Protein AF-A0A7S3H1J1-F1 (afdb_monomer)

pLDDT: mean 70.28, std 15.52, range [41.34, 91.31]

Structure (mmCIF, N/CA/C/O backbone):
data_AF-A0A7S3H1J1-F1
#
_entry.id   AF-A0A7S3H1J1-F1
#
loop_
_atom_site.group_PDB
_atom_site.id
_atom_site.type_symbol
_atom_site.label_atom_id
_atom_site.label_alt_id
_atom_site.label_comp_id
_atom_site.label_asym_id
_atom_site.label_entity_id
_atom_site.label_seq_id
_atom_site.pdbx_PDB_ins_code
_atom_site.Cartn_x
_atom_site.Cartn_y
_atom_site.Cartn_z
_atom_site.occupancy
_atom_site.B_iso_or_equiv
_atom_site.auth_seq_id
_atom_site.auth_comp_id
_atom_site.auth_asym_id
_atom_site.auth_atom_id
_atom_site.pdbx_PDB_model_num
ATOM 1 N N . ASP A 1 1 ? -1.281 20.710 6.378 1.00 53.94 1 ASP A N 1
ATOM 2 C CA . ASP A 1 1 ? -1.725 21.021 5.007 1.00 53.94 1 ASP A CA 1
ATOM 3 C C . ASP A 1 1 ? -1.006 20.190 3.946 1.00 53.94 1 ASP A C 1
ATOM 5 O O . ASP A 1 1 ? -1.474 20.090 2.827 1.00 53.94 1 ASP A O 1
ATOM 9 N N . ASP A 1 2 ? 0.086 19.515 4.300 1.00 57.84 2 ASP A N 1
ATOM 10 C CA . ASP A 1 2 ? 0.968 18.800 3.367 1.00 57.84 2 ASP A CA 1
ATOM 11 C C . ASP A 1 2 ? 0.353 17.518 2.777 1.00 57.84 2 ASP A C 1
ATOM 13 O O . ASP A 1 2 ? 0.683 17.105 1.668 1.00 57.84 2 ASP A O 1
ATOM 17 N N . GLY A 1 3 ? -0.590 16.902 3.497 1.00 66.88 3 GLY A N 1
ATOM 18 C CA . GLY A 1 3 ? -1.245 15.668 3.062 1.00 66.88 3 GLY A CA 1
ATOM 19 C C . GLY A 1 3 ? -2.226 15.854 1.904 1.00 66.88 3 GLY A C 1
ATOM 20 O O . GLY A 1 3 ? -2.387 14.935 1.109 1.00 66.88 3 GLY A O 1
ATOM 21 N N . ASP A 1 4 ? -2.863 17.022 1.788 1.00 74.00 4 ASP A N 1
ATOM 22 C CA . ASP A 1 4 ? -3.812 17.299 0.699 1.00 74.00 4 ASP A CA 1
ATOM 23 C C . ASP A 1 4 ? -3.062 17.580 -0.613 1.00 74.00 4 ASP A C 1
ATOM 25 O O . ASP A 1 4 ? -3.424 17.068 -1.672 1.00 74.00 4 ASP A O 1
ATOM 29 N N . ALA A 1 5 ? -1.929 18.284 -0.511 1.00 72.94 5 ALA A N 1
ATOM 30 C CA . ALA A 1 5 ? -1.010 18.515 -1.621 1.00 72.94 5 ALA A CA 1
ATOM 31 C C . ALA A 1 5 ? -0.401 17.205 -2.153 1.00 72.94 5 ALA A C 1
ATOM 33 O O . ALA A 1 5 ? -0.359 16.996 -3.365 1.00 72.94 5 ALA A O 1
ATOM 34 N N . ALA A 1 6 ? -0.001 16.287 -1.265 1.00 73.56 6 ALA A N 1
ATOM 35 C CA . ALA A 1 6 ? 0.486 14.964 -1.664 1.00 73.56 6 ALA A CA 1
ATOM 36 C C . ALA A 1 6 ? -0.593 14.145 -2.400 1.00 73.56 6 ALA A C 1
ATOM 38 O O . ALA A 1 6 ? -0.301 13.433 -3.359 1.00 73.56 6 ALA A O 1
ATOM 39 N N . LEU A 1 7 ? -1.857 14.284 -1.989 1.00 76.81 7 LEU A N 1
ATOM 40 C CA . LEU A 1 7 ? -2.989 13.573 -2.584 1.00 76.81 7 LEU A CA 1
ATOM 41 C C . LEU A 1 7 ? -3.367 14.121 -3.965 1.00 76.81 7 LEU A C 1
ATOM 43 O O . LEU A 1 7 ? -3.723 13.352 -4.857 1.00 76.81 7 LEU A O 1
ATOM 47 N N . GLN A 1 8 ? -3.282 15.439 -4.148 1.00 81.50 8 GLN A N 1
ATOM 48 C CA . GLN A 1 8 ? -3.426 16.084 -5.454 1.00 81.50 8 GLN A CA 1
ATOM 49 C C . GLN A 1 8 ? -2.310 15.645 -6.410 1.00 81.50 8 GLN A C 1
ATOM 51 O O . GLN A 1 8 ? -2.612 15.135 -7.486 1.00 81.50 8 GLN A O 1
ATOM 56 N N . ALA A 1 9 ? -1.048 15.720 -5.980 1.00 76.94 9 ALA A N 1
ATOM 57 C CA . ALA A 1 9 ? 0.099 15.345 -6.809 1.00 76.94 9 ALA A CA 1
ATOM 58 C C . ALA A 1 9 ? 0.081 13.861 -7.225 1.00 76.94 9 ALA A C 1
ATOM 60 O O . ALA A 1 9 ? 0.417 13.520 -8.362 1.00 76.94 9 ALA A O 1
ATOM 61 N N . ALA A 1 10 ? -0.360 12.971 -6.328 1.00 75.94 10 ALA A N 1
ATOM 62 C CA . ALA A 1 10 ? -0.514 11.551 -6.635 1.00 75.94 10 ALA A CA 1
ATOM 63 C C . ALA A 1 10 ? -1.633 11.294 -7.659 1.00 75.94 10 ALA A C 1
ATOM 65 O O . ALA A 1 10 ? -1.482 10.440 -8.530 1.00 75.94 10 ALA A O 1
ATOM 66 N N . LYS A 1 11 ? -2.743 12.045 -7.599 1.00 79.75 11 LYS A N 1
ATOM 67 C CA . LYS A 1 11 ? -3.828 11.943 -8.589 1.00 79.75 11 LYS A CA 1
ATOM 68 C C . LYS A 1 11 ? -3.394 12.419 -9.969 1.00 79.75 11 LYS A C 1
ATOM 70 O O . LYS A 1 11 ? -3.669 11.732 -10.946 1.00 79.75 11 LYS A O 1
ATOM 75 N N . GLU A 1 12 ? -2.704 13.553 -10.041 1.00 78.75 12 GLU A N 1
ATOM 76 C CA . GLU A 1 12 ? -2.196 14.085 -11.310 1.00 78.75 12 GLU A CA 1
ATOM 77 C C . GLU A 1 12 ? -1.159 13.145 -11.935 1.00 78.75 12 GLU A C 1
ATOM 79 O O . GLU A 1 12 ? -1.215 12.882 -13.134 1.00 78.75 12 GLU A O 1
ATOM 84 N N . SER A 1 13 ? -0.269 12.566 -11.120 1.00 72.06 13 SER A N 1
ATOM 85 C CA . SER A 1 13 ? 0.690 11.559 -11.595 1.00 72.06 13 SER A CA 1
ATOM 86 C C . SER A 1 13 ? -0.003 10.310 -12.128 1.00 72.06 13 SER A C 1
ATOM 88 O O . SER A 1 13 ? 0.409 9.788 -13.160 1.00 72.06 13 SER A O 1
ATOM 90 N N . ARG A 1 14 ? -1.076 9.852 -11.472 1.00 66.56 14 ARG A N 1
ATOM 91 C CA . ARG A 1 14 ? -1.830 8.678 -11.923 1.00 66.56 14 ARG A CA 1
ATOM 92 C C . ARG A 1 14 ? -2.545 8.929 -13.248 1.00 66.56 14 ARG A C 1
ATOM 94 O O . ARG A 1 14 ? -2.492 8.085 -14.129 1.00 66.56 14 ARG A O 1
ATOM 101 N N . GLU A 1 15 ? -3.159 10.099 -13.417 1.00 72.06 15 GLU A N 1
ATOM 102 C CA . GLU A 1 15 ? -3.837 10.465 -14.669 1.00 72.06 15 GLU A CA 1
ATOM 103 C C . GLU A 1 15 ? -2.850 10.625 -15.841 1.00 72.06 15 GLU A C 1
ATOM 105 O O . GLU A 1 15 ? -3.186 10.337 -16.992 1.00 72.06 15 GLU A O 1
ATOM 110 N N . LEU A 1 16 ? -1.616 11.058 -15.558 1.00 63.03 16 LEU A N 1
ATOM 111 C CA . LEU A 1 16 ? -0.531 11.062 -16.538 1.00 63.03 16 LEU A CA 1
ATOM 112 C C . LEU A 1 16 ? -0.046 9.642 -16.856 1.00 63.03 16 LEU A C 1
ATOM 114 O O . LEU A 1 16 ? 0.073 9.316 -18.030 1.00 63.03 16 LEU A O 1
ATOM 118 N N . ALA A 1 17 ? 0.191 8.794 -15.856 1.00 58.81 17 ALA A N 1
ATOM 119 C CA . ALA A 1 17 ? 0.655 7.420 -16.063 1.00 58.81 17 ALA A CA 1
ATOM 120 C C . ALA A 1 17 ? -0.346 6.581 -16.881 1.00 58.81 17 ALA A C 1
ATOM 122 O O . ALA A 1 17 ? 0.043 5.922 -17.843 1.00 58.81 17 ALA A O 1
ATOM 123 N N . GLU A 1 18 ? -1.644 6.723 -16.591 1.00 59.72 18 GLU A N 1
ATOM 124 C CA . GLU A 1 18 ? -2.744 6.061 -17.313 1.00 59.72 18 GLU A CA 1
ATOM 125 C C . GLU A 1 18 ? -2.818 6.495 -18.794 1.00 59.72 18 GLU A C 1
ATOM 127 O O . GLU A 1 18 ? -3.298 5.758 -19.650 1.00 59.72 18 GLU A O 1
ATOM 132 N N . LYS A 1 19 ? -2.304 7.689 -19.129 1.00 56.16 19 LYS A N 1
ATOM 133 C CA . LYS A 1 19 ? -2.214 8.196 -20.511 1.00 56.16 19 LYS A CA 1
ATOM 134 C C . LYS A 1 19 ? -1.020 7.661 -21.299 1.00 56.16 19 LYS A C 1
ATOM 136 O O . LYS A 1 19 ? -1.048 7.753 -22.526 1.00 56.16 19 LYS A O 1
ATOM 141 N N . PHE A 1 20 ? 0.022 7.184 -20.624 1.00 54.22 20 PHE A N 1
ATOM 142 C CA . PHE A 1 20 ? 1.282 6.785 -21.255 1.00 54.22 20 PHE A CA 1
ATOM 143 C C . PHE A 1 20 ? 1.544 5.271 -21.210 1.00 54.22 20 PHE A C 1
ATOM 145 O O . PHE A 1 20 ? 2.558 4.848 -21.754 1.00 54.22 20 PHE A O 1
ATOM 152 N N . ASP A 1 21 ? 0.631 4.464 -20.641 1.00 55.56 21 ASP A N 1
ATOM 153 C CA . ASP A 1 21 ? 0.819 3.007 -20.444 1.00 55.56 21 ASP A CA 1
ATOM 154 C C . ASP A 1 21 ? 2.149 2.704 -19.714 1.00 55.56 21 ASP A C 1
ATOM 156 O O . ASP A 1 21 ? 2.790 1.667 -19.883 1.00 55.56 21 ASP A O 1
ATOM 160 N N . ASP A 1 22 ? 2.594 3.672 -18.911 1.00 62.72 22 ASP A N 1
ATOM 161 C CA . ASP A 1 22 ? 3.893 3.676 -18.262 1.00 62.72 22 ASP A CA 1
ATOM 162 C C . ASP A 1 22 ? 3.684 3.210 -16.817 1.00 62.72 22 ASP A C 1
ATOM 164 O O . ASP A 1 22 ? 3.326 3.970 -15.915 1.00 62.72 22 ASP A O 1
ATOM 168 N N . ILE A 1 23 ? 3.904 1.915 -16.609 1.00 67.31 23 ILE A N 1
ATOM 169 C CA . ILE A 1 23 ? 3.781 1.219 -15.319 1.00 67.31 23 ILE A CA 1
ATOM 170 C C . ILE A 1 23 ? 4.718 1.787 -14.232 1.00 67.31 23 ILE A C 1
ATOM 172 O O . ILE A 1 23 ? 4.435 1.675 -13.040 1.00 67.31 23 ILE A O 1
ATOM 176 N N . GLY A 1 24 ? 5.805 2.464 -14.624 1.00 72.69 24 GLY A N 1
ATOM 177 C CA . GLY A 1 24 ? 6.779 3.116 -13.732 1.00 72.69 24 GLY A CA 1
ATOM 178 C C . GLY A 1 24 ? 6.200 4.239 -12.858 1.00 72.69 24 GLY A C 1
ATOM 179 O O . GLY A 1 24 ? 6.219 4.139 -11.627 1.00 72.69 24 GLY A O 1
ATOM 180 N N . PRO A 1 25 ? 5.699 5.337 -13.453 1.00 78.88 25 PRO A N 1
ATOM 181 C CA . PRO A 1 25 ? 5.076 6.428 -12.708 1.00 78.88 25 PRO A CA 1
ATOM 182 C C . PRO A 1 25 ? 3.801 6.003 -11.970 1.00 78.88 25 PRO A C 1
ATOM 184 O O . PRO A 1 25 ? 3.513 6.572 -10.917 1.00 78.88 25 PRO A O 1
ATOM 187 N N . GLU A 1 26 ? 3.069 4.995 -12.456 1.00 78.75 26 GLU A N 1
ATOM 188 C CA . GLU A 1 26 ? 1.926 4.433 -11.729 1.00 78.75 26 GLU A CA 1
ATOM 189 C C . GLU A 1 26 ? 2.368 3.748 -10.426 1.00 78.75 26 GLU A C 1
ATOM 191 O O . GLU A 1 26 ? 1.822 4.045 -9.359 1.00 78.75 26 GLU A O 1
ATOM 196 N N . ALA A 1 27 ? 3.425 2.928 -10.478 1.00 82.81 27 ALA A N 1
ATOM 197 C CA . ALA A 1 27 ? 4.015 2.305 -9.293 1.00 82.81 27 ALA A CA 1
ATOM 198 C C . ALA A 1 27 ? 4.494 3.353 -8.273 1.00 82.81 27 ALA A C 1
ATOM 200 O O . ALA A 1 27 ? 4.204 3.252 -7.078 1.00 82.81 27 ALA A O 1
ATOM 201 N N . ALA A 1 28 ? 5.164 4.406 -8.751 1.00 83.19 28 ALA A N 1
ATOM 202 C CA . ALA A 1 28 ? 5.643 5.499 -7.908 1.00 83.19 28 ALA A CA 1
ATOM 203 C C . ALA A 1 28 ? 4.498 6.301 -7.269 1.00 83.19 28 ALA A C 1
ATOM 205 O O . ALA A 1 28 ? 4.566 6.649 -6.087 1.00 83.19 28 ALA A O 1
ATOM 206 N N . ALA A 1 29 ? 3.424 6.567 -8.017 1.00 84.38 29 ALA A N 1
ATOM 207 C CA . ALA A 1 29 ? 2.235 7.228 -7.489 1.00 84.38 29 ALA A CA 1
ATOM 208 C C . ALA A 1 29 ? 1.569 6.379 -6.397 1.00 84.38 29 ALA A C 1
ATOM 210 O O . ALA A 1 29 ? 1.180 6.909 -5.353 1.00 84.38 29 ALA A O 1
ATOM 211 N N . GLN A 1 30 ? 1.490 5.064 -6.601 1.00 86.62 30 GLN A N 1
ATOM 212 C CA . GLN A 1 30 ? 0.900 4.142 -5.638 1.00 86.62 30 GLN A CA 1
ATOM 213 C C . GLN A 1 30 ? 1.743 4.025 -4.356 1.00 86.62 30 GLN A C 1
ATOM 215 O O . GLN A 1 30 ? 1.197 4.032 -3.249 1.00 86.62 30 GLN A O 1
ATOM 220 N N . LEU A 1 31 ? 3.075 4.029 -4.480 1.00 86.81 31 LEU A N 1
ATOM 221 C CA . LEU A 1 31 ? 3.994 4.093 -3.341 1.00 86.81 31 LEU A CA 1
ATOM 222 C C . LEU A 1 31 ? 3.820 5.403 -2.549 1.00 86.81 31 LEU A C 1
ATOM 224 O O . LEU A 1 31 ? 3.739 5.388 -1.318 1.00 86.81 31 LEU A O 1
ATOM 228 N N . ALA A 1 32 ? 3.685 6.537 -3.244 1.00 87.38 32 ALA A N 1
ATOM 229 C CA . ALA A 1 32 ? 3.430 7.832 -2.615 1.00 87.38 32 ALA A CA 1
ATOM 230 C C . ALA A 1 32 ? 2.066 7.878 -1.901 1.00 87.38 32 ALA A C 1
ATOM 232 O O . ALA A 1 32 ? 1.960 8.444 -0.809 1.00 87.38 32 ALA A O 1
ATOM 233 N N . MET A 1 33 ? 1.027 7.245 -2.463 1.00 87.81 33 MET A N 1
ATOM 234 C CA . MET A 1 33 ? -0.258 7.084 -1.773 1.00 87.81 33 MET A CA 1
ATOM 235 C C . MET A 1 33 ? -0.109 6.251 -0.497 1.00 87.81 33 MET A C 1
ATOM 237 O O . MET A 1 33 ? -0.663 6.623 0.541 1.00 87.81 33 MET A O 1
ATOM 241 N N . ALA A 1 34 ? 0.670 5.167 -0.536 1.00 88.06 34 ALA A N 1
ATOM 242 C CA . ALA A 1 34 ? 0.926 4.339 0.637 1.00 88.06 34 ALA A CA 1
ATOM 243 C C . ALA A 1 34 ? 1.611 5.133 1.767 1.00 88.06 34 ALA A C 1
ATOM 245 O O . ALA A 1 34 ? 1.191 5.045 2.926 1.00 88.06 34 ALA A O 1
ATOM 246 N N . ASP A 1 35 ? 2.597 5.973 1.440 1.00 87.44 35 ASP A N 1
ATOM 247 C CA . ASP A 1 35 ? 3.251 6.855 2.415 1.00 87.44 35 ASP A CA 1
ATOM 248 C C . ASP A 1 35 ? 2.292 7.930 2.964 1.00 87.44 35 ASP A C 1
ATOM 250 O O . ASP A 1 35 ? 2.201 8.150 4.176 1.00 87.44 35 ASP A O 1
ATOM 254 N N . ALA A 1 36 ? 1.461 8.530 2.108 1.00 88.19 36 ALA A N 1
ATOM 255 C CA . ALA A 1 36 ? 0.429 9.465 2.552 1.00 88.19 36 ALA A CA 1
ATOM 256 C C . ALA A 1 36 ? -0.576 8.798 3.515 1.00 88.19 36 ALA A C 1
ATOM 258 O O . ALA A 1 36 ? -0.969 9.385 4.530 1.00 88.19 36 ALA A O 1
ATOM 259 N N . HIS A 1 37 ? -0.967 7.547 3.253 1.00 87.12 37 HIS A N 1
ATOM 260 C CA . HIS A 1 37 ? -1.815 6.771 4.157 1.00 87.12 37 HIS A CA 1
ATOM 261 C C . HIS A 1 37 ? -1.113 6.432 5.481 1.00 87.12 37 HIS A C 1
ATOM 263 O O . HIS A 1 37 ? -1.763 6.474 6.533 1.00 87.12 37 HIS A O 1
ATOM 269 N N . MET A 1 38 ? 0.203 6.180 5.466 1.00 84.81 38 MET A N 1
ATOM 270 C CA . MET A 1 38 ? 1.015 6.032 6.682 1.00 84.81 38 MET A CA 1
ATOM 271 C C . MET A 1 38 ? 0.989 7.302 7.538 1.00 84.81 38 MET A C 1
ATOM 273 O O . MET A 1 38 ? 0.786 7.219 8.752 1.00 84.81 38 MET A O 1
ATOM 277 N N . GLN A 1 39 ? 1.135 8.479 6.922 1.00 86.56 39 GLN A N 1
ATOM 278 C CA . GLN A 1 39 ? 1.078 9.767 7.623 1.00 86.56 39 GLN A CA 1
ATOM 279 C C . GLN A 1 39 ? -0.317 10.064 8.192 1.00 86.56 39 GLN A C 1
ATOM 281 O O . GLN A 1 39 ? -0.442 10.629 9.278 1.00 86.56 39 GLN A O 1
ATOM 286 N N . ARG A 1 40 ? -1.377 9.614 7.511 1.00 86.25 40 ARG A N 1
ATOM 287 C CA . ARG A 1 40 ? -2.777 9.715 7.969 1.00 86.25 40 ARG A CA 1
ATOM 288 C C . ARG A 1 40 ? -3.178 8.644 8.991 1.00 86.25 40 ARG A C 1
ATOM 290 O O . ARG A 1 40 ? -4.367 8.486 9.268 1.00 86.25 40 ARG A O 1
ATOM 297 N N . GLU A 1 41 ? -2.223 7.870 9.510 1.00 83.94 41 GLU A N 1
ATOM 298 C CA . GLU A 1 41 ? -2.445 6.736 10.421 1.00 83.94 41 GLU A CA 1
ATOM 299 C C . GLU A 1 41 ? -3.457 5.692 9.902 1.00 83.94 41 GLU A C 1
ATOM 301 O O . GLU A 1 41 ? -4.055 4.929 10.675 1.00 83.94 41 GLU A O 1
ATOM 306 N N . SER A 1 42 ? -3.658 5.655 8.585 1.00 85.69 42 SER A N 1
ATOM 307 C CA . SER A 1 42 ? -4.582 4.762 7.888 1.00 85.69 42 SER A CA 1
ATOM 308 C C . SER A 1 42 ? -3.820 3.512 7.460 1.00 85.69 42 SER A C 1
ATOM 310 O O . SER A 1 42 ? -3.579 3.264 6.286 1.00 85.69 42 SER A O 1
ATOM 312 N N . TRP A 1 43 ? -3.389 2.728 8.452 1.00 85.69 43 TRP A N 1
ATOM 313 C CA . TRP A 1 43 ? -2.455 1.607 8.264 1.00 85.69 43 TRP A CA 1
ATOM 314 C C . TRP A 1 43 ? -2.980 0.489 7.358 1.00 85.69 43 TRP A C 1
ATOM 316 O O . TRP A 1 43 ? -2.187 -0.278 6.827 1.00 85.69 43 TRP A O 1
ATOM 326 N N . LYS A 1 44 ? -4.306 0.351 7.239 1.00 85.38 44 LYS A N 1
ATOM 327 C CA . LYS A 1 44 ? -4.928 -0.690 6.416 1.00 85.38 44 LYS A CA 1
ATOM 328 C C . LYS A 1 44 ? -4.874 -0.303 4.939 1.00 85.38 44 LYS A C 1
ATOM 330 O O . LYS A 1 44 ? -4.381 -1.087 4.143 1.00 85.38 44 LYS A O 1
ATOM 335 N N . ASP A 1 45 ? -5.285 0.922 4.626 1.00 85.31 45 ASP A N 1
ATOM 336 C CA . ASP A 1 45 ? -5.200 1.501 3.284 1.00 85.31 45 ASP A CA 1
ATOM 337 C C . ASP A 1 45 ? -3.738 1.645 2.832 1.00 85.31 45 ASP A C 1
ATOM 339 O O . ASP A 1 45 ? -3.407 1.303 1.707 1.00 85.31 45 ASP A O 1
ATOM 343 N N . ALA A 1 46 ? -2.829 2.027 3.742 1.00 87.19 46 ALA A N 1
ATOM 344 C CA . ALA A 1 46 ? -1.392 2.065 3.458 1.00 87.19 46 ALA A CA 1
ATOM 345 C C . ALA A 1 46 ? -0.829 0.697 3.050 1.00 87.19 46 ALA A C 1
ATOM 347 O O . ALA A 1 46 ? 0.042 0.621 2.189 1.00 87.19 46 ALA A O 1
ATOM 348 N N . GLN A 1 47 ? -1.306 -0.381 3.682 1.00 88.81 47 GLN A N 1
ATOM 349 C CA . GLN A 1 47 ? -0.879 -1.733 3.337 1.00 88.81 47 GLN A CA 1
ATOM 350 C C . GLN A 1 47 ? -1.401 -2.135 1.954 1.00 88.81 47 GLN A C 1
ATOM 352 O O . GLN A 1 47 ? -0.637 -2.694 1.182 1.00 88.81 47 GLN A O 1
ATOM 357 N N . GLU A 1 48 ? -2.664 -1.834 1.648 1.00 88.31 48 GLU A N 1
ATOM 358 C CA . GLU A 1 48 ? -3.287 -2.151 0.357 1.00 88.31 48 GLU A CA 1
ATOM 359 C C . GLU A 1 48 ? -2.587 -1.407 -0.790 1.00 88.31 48 GLU A C 1
ATOM 361 O O . GLU A 1 48 ? -2.119 -2.038 -1.733 1.00 88.31 48 GLU A O 1
ATOM 366 N N . SER A 1 49 ? -2.366 -0.094 -0.647 1.00 86.69 49 SER A N 1
ATOM 367 C CA . SER A 1 49 ? -1.621 0.692 -1.640 1.00 86.69 49 SER A CA 1
ATOM 368 C C . SER A 1 49 ? -0.176 0.211 -1.813 1.00 86.69 49 SER A C 1
ATOM 370 O O . SER A 1 49 ? 0.322 0.165 -2.933 1.00 86.69 49 SER A O 1
ATOM 372 N N . ALA A 1 50 ? 0.510 -0.180 -0.736 1.00 88.69 50 ALA A N 1
ATOM 373 C CA . ALA A 1 50 ? 1.863 -0.724 -0.849 1.00 88.69 50 ALA A CA 1
ATOM 374 C C . ALA A 1 50 ? 1.892 -2.116 -1.513 1.00 88.69 50 ALA A C 1
ATOM 376 O O . ALA A 1 50 ? 2.875 -2.459 -2.166 1.00 88.69 50 ALA A O 1
ATOM 377 N N . GLU A 1 51 ? 0.831 -2.915 -1.375 1.00 89.50 51 GLU A N 1
ATOM 378 C CA . GLU A 1 51 ? 0.707 -4.222 -2.029 1.00 89.50 51 GLU A CA 1
ATOM 379 C C . GLU A 1 51 ? 0.519 -4.063 -3.547 1.00 89.50 51 GLU A C 1
ATOM 381 O O . GLU A 1 51 ? 1.225 -4.717 -4.317 1.00 89.50 51 GLU A O 1
ATOM 386 N N . ASP A 1 52 ? -0.328 -3.119 -3.974 1.00 88.31 52 ASP A N 1
ATOM 387 C CA . ASP A 1 52 ? -0.463 -2.727 -5.385 1.00 88.31 52 ASP A CA 1
ATOM 388 C C . ASP A 1 52 ? 0.847 -2.157 -5.953 1.00 88.31 52 ASP A C 1
ATOM 390 O O . ASP A 1 52 ? 1.295 -2.576 -7.020 1.00 88.31 52 ASP A O 1
ATOM 394 N N . ALA A 1 53 ? 1.520 -1.255 -5.225 1.00 87.62 53 ALA A N 1
ATOM 395 C CA . ALA A 1 53 ? 2.803 -0.695 -5.658 1.00 87.62 53 ALA A CA 1
ATOM 396 C C . ALA A 1 53 ? 3.856 -1.798 -5.853 1.00 87.62 53 ALA A C 1
ATOM 398 O O . ALA A 1 53 ? 4.576 -1.807 -6.849 1.00 87.62 53 ALA A O 1
ATOM 399 N N . LYS A 1 54 ? 3.912 -2.774 -4.937 1.00 88.75 54 LYS A N 1
ATOM 400 C CA . LYS A 1 54 ? 4.810 -3.927 -5.052 1.00 88.75 54 LYS A CA 1
ATOM 401 C C . LYS A 1 54 ? 4.498 -4.780 -6.283 1.00 88.75 54 LYS A C 1
ATOM 403 O O . LYS A 1 54 ? 5.435 -5.252 -6.921 1.00 88.75 54 LYS A O 1
ATOM 408 N N . ALA A 1 55 ? 3.223 -5.001 -6.605 1.00 87.75 55 ALA A N 1
ATOM 409 C CA . ALA A 1 55 ? 2.835 -5.759 -7.793 1.00 87.75 55 ALA A CA 1
ATOM 410 C C . ALA A 1 55 ? 3.289 -5.053 -9.082 1.00 87.75 55 ALA A C 1
ATOM 412 O O . ALA A 1 55 ? 3.858 -5.699 -9.958 1.00 87.75 55 ALA A O 1
ATOM 413 N N . LEU A 1 56 ? 3.133 -3.728 -9.151 1.00 86.00 56 LEU A N 1
ATOM 414 C CA . LEU A 1 56 ? 3.599 -2.922 -10.283 1.00 86.00 56 LEU A CA 1
ATOM 415 C C . LEU A 1 56 ? 5.134 -2.908 -10.392 1.00 86.00 56 LEU A C 1
ATOM 417 O O . LEU A 1 56 ? 5.679 -3.101 -11.474 1.00 86.00 56 LEU A O 1
ATOM 421 N N . TYR A 1 57 ? 5.856 -2.773 -9.273 1.00 87.38 57 TYR A N 1
ATOM 422 C CA . TYR A 1 57 ? 7.322 -2.875 -9.268 1.00 87.38 57 TYR A CA 1
ATOM 423 C C . TYR A 1 57 ? 7.843 -4.288 -9.568 1.00 87.38 57 TYR A C 1
ATOM 425 O O . TYR A 1 57 ? 8.974 -4.440 -10.029 1.00 87.38 57 TYR A O 1
ATOM 433 N N . ALA A 1 58 ? 7.045 -5.329 -9.320 1.00 85.62 58 ALA A N 1
ATOM 434 C CA . ALA A 1 58 ? 7.358 -6.689 -9.749 1.00 85.62 58 ALA A CA 1
ATOM 435 C C . ALA A 1 58 ? 7.254 -6.849 -11.267 1.00 85.62 58 ALA A C 1
ATOM 437 O O . ALA A 1 58 ? 8.120 -7.492 -11.855 1.00 85.62 58 ALA A O 1
ATOM 438 N N . ASP A 1 59 ? 6.253 -6.227 -11.889 1.00 84.50 59 ASP A N 1
ATOM 439 C CA . ASP A 1 59 ? 6.090 -6.214 -13.347 1.00 84.50 59 ASP A CA 1
ATOM 440 C C . ASP A 1 59 ? 7.218 -5.430 -14.045 1.00 84.50 59 ASP A C 1
ATOM 442 O O . ASP A 1 59 ? 7.718 -5.830 -15.091 1.00 84.50 59 ASP A O 1
ATOM 446 N N . LEU A 1 60 ? 7.702 -4.366 -13.395 1.00 82.44 60 LEU A N 1
ATOM 447 C CA . LEU A 1 60 ? 8.852 -3.562 -13.827 1.00 82.44 60 LEU A CA 1
ATOM 448 C C . LEU A 1 60 ? 10.225 -4.215 -13.583 1.00 82.44 60 LEU A C 1
ATOM 450 O O . LEU A 1 60 ? 11.244 -3.621 -13.936 1.00 82.44 60 LEU A O 1
ATOM 454 N N . GLU A 1 61 ? 10.274 -5.375 -12.918 1.00 85.00 61 GLU A N 1
ATOM 455 C CA . GLU A 1 61 ? 11.506 -5.997 -12.400 1.00 85.00 61 GLU A CA 1
ATOM 456 C C . GLU A 1 61 ? 12.355 -5.050 -11.512 1.00 85.00 61 GLU A C 1
ATOM 458 O O . GLU A 1 61 ? 13.552 -5.265 -11.295 1.00 85.00 61 GLU A O 1
ATOM 463 N N . ASP A 1 62 ? 11.734 -4.014 -10.936 1.00 83.38 62 ASP A N 1
ATOM 464 C CA . ASP A 1 62 ? 12.398 -3.031 -10.082 1.00 83.38 62 ASP A CA 1
ATOM 465 C C . ASP A 1 62 ? 12.457 -3.540 -8.638 1.00 83.38 62 ASP A C 1
ATOM 467 O O . ASP A 1 62 ? 11.492 -3.501 -7.871 1.00 83.38 62 ASP A O 1
ATOM 471 N N . SER A 1 63 ? 13.630 -4.043 -8.262 1.00 83.44 63 SER A N 1
ATOM 472 C CA . SER A 1 63 ? 13.866 -4.586 -6.921 1.00 83.44 63 SER A CA 1
ATOM 473 C C . SER A 1 63 ? 13.921 -3.505 -5.835 1.00 83.44 63 SER A C 1
ATOM 475 O O . SER A 1 63 ? 13.615 -3.797 -4.681 1.00 83.44 63 SER A O 1
ATOM 477 N N . ILE A 1 64 ? 14.286 -2.265 -6.184 1.00 86.25 64 ILE A N 1
ATOM 478 C CA . ILE A 1 64 ? 14.393 -1.159 -5.221 1.00 86.25 64 ILE A CA 1
ATOM 479 C C . ILE A 1 64 ? 12.985 -0.715 -4.814 1.00 86.25 64 ILE A C 1
ATOM 481 O O . ILE A 1 64 ? 12.680 -0.646 -3.625 1.00 86.25 64 ILE A O 1
ATOM 485 N N . GLY A 1 65 ? 12.099 -0.508 -5.792 1.00 82.19 65 GLY A N 1
ATOM 486 C CA . GLY A 1 65 ? 10.699 -0.162 -5.544 1.00 82.19 65 GLY A CA 1
ATOM 487 C C . GLY A 1 65 ? 9.944 -1.244 -4.766 1.00 82.19 65 GLY A C 1
ATOM 488 O O . GLY A 1 65 ? 9.118 -0.933 -3.904 1.00 82.19 65 GLY A O 1
ATOM 489 N N . GLN A 1 66 ? 10.270 -2.521 -4.995 1.00 86.56 66 GLN A N 1
ATOM 490 C CA . GLN A 1 66 ? 9.735 -3.629 -4.196 1.00 86.56 66 GLN A CA 1
ATOM 491 C C . GLN A 1 66 ? 10.176 -3.563 -2.726 1.00 86.56 66 GLN A C 1
ATOM 493 O O . GLN A 1 66 ? 9.339 -3.758 -1.843 1.00 86.56 66 GLN A O 1
ATOM 498 N N . GLU A 1 67 ? 11.455 -3.284 -2.446 1.00 91.00 67 GLU A N 1
ATOM 499 C CA . GLU A 1 67 ? 11.956 -3.139 -1.071 1.00 91.00 67 GLU A CA 1
ATOM 500 C C . GLU A 1 67 ? 11.307 -1.957 -0.340 1.00 91.00 67 GLU A C 1
ATOM 502 O O . GLU A 1 67 ? 10.907 -2.098 0.820 1.00 91.00 67 GLU A O 1
ATOM 507 N N . ASP A 1 68 ? 11.145 -0.815 -1.013 1.00 87.75 68 ASP A N 1
ATOM 508 C CA . ASP A 1 68 ? 10.466 0.356 -0.447 1.00 87.75 68 ASP A CA 1
ATOM 509 C C . ASP A 1 68 ? 9.001 0.044 -0.094 1.00 87.75 68 ASP A C 1
ATOM 511 O O . ASP A 1 68 ? 8.539 0.320 1.021 1.00 87.75 68 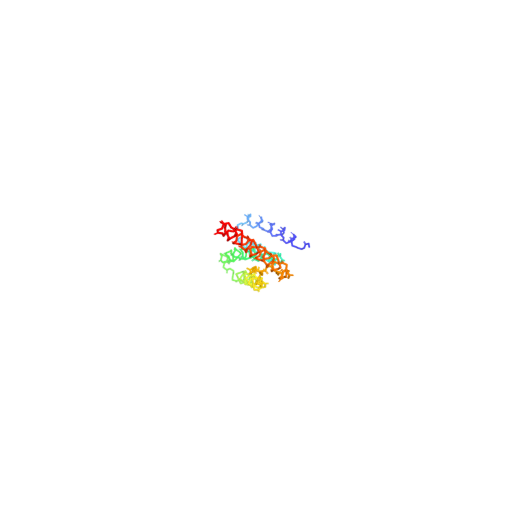ASP A O 1
ATOM 515 N N . ALA A 1 69 ? 8.273 -0.623 -0.996 1.00 88.12 69 ALA A N 1
ATOM 516 C CA . ALA A 1 69 ? 6.902 -1.059 -0.739 1.00 88.12 69 ALA A CA 1
ATOM 517 C C . ALA A 1 69 ? 6.820 -2.058 0.435 1.00 88.12 69 ALA A C 1
ATOM 519 O O . ALA A 1 69 ? 5.921 -1.977 1.284 1.00 88.12 69 ALA A O 1
ATOM 520 N N . GLU A 1 70 ? 7.781 -2.980 0.543 1.00 90.06 70 GLU A N 1
ATOM 521 C CA . GLU A 1 70 ? 7.878 -3.907 1.672 1.00 90.06 70 GLU A CA 1
ATOM 522 C C . GLU A 1 70 ? 8.184 -3.214 3.004 1.00 90.06 70 GLU A C 1
ATOM 524 O O . GLU A 1 70 ? 7.615 -3.600 4.035 1.00 90.06 70 GLU A O 1
ATOM 529 N N . ASP A 1 71 ? 9.035 -2.184 3.019 1.00 91.31 71 ASP A N 1
ATOM 530 C CA . ASP A 1 71 ? 9.304 -1.406 4.230 1.00 91.31 71 ASP A CA 1
ATOM 531 C C . ASP A 1 71 ? 8.039 -0.698 4.727 1.00 91.31 71 ASP A C 1
ATOM 533 O O . ASP A 1 71 ? 7.711 -0.783 5.921 1.00 91.31 71 ASP A O 1
ATOM 537 N N . ILE A 1 72 ? 7.280 -0.078 3.817 1.00 88.06 72 ILE A N 1
ATOM 538 C CA . ILE A 1 72 ? 6.008 0.581 4.136 1.00 88.06 72 ILE A CA 1
ATOM 539 C C . ILE A 1 72 ? 5.016 -0.431 4.720 1.00 88.06 72 ILE A C 1
ATOM 541 O O . ILE A 1 72 ? 4.485 -0.207 5.815 1.00 88.06 72 ILE A O 1
ATOM 545 N N . MET A 1 73 ? 4.828 -1.591 4.080 1.00 89.88 73 MET A N 1
ATOM 546 C CA . MET A 1 73 ? 3.963 -2.659 4.603 1.00 89.88 73 MET A CA 1
ATOM 547 C C . MET A 1 73 ? 4.410 -3.143 5.986 1.00 89.88 73 MET A C 1
ATOM 549 O O . MET A 1 73 ? 3.594 -3.318 6.900 1.00 89.88 73 MET A O 1
ATOM 553 N N . ARG A 1 74 ? 5.717 -3.350 6.179 1.00 89.50 74 ARG A N 1
ATOM 554 C CA . ARG A 1 74 ? 6.288 -3.794 7.456 1.00 89.50 74 ARG A CA 1
ATOM 555 C C . ARG A 1 74 ? 6.012 -2.780 8.560 1.00 89.50 74 ARG A C 1
ATOM 557 O O . ARG A 1 74 ? 5.598 -3.165 9.660 1.00 89.50 74 ARG A O 1
ATOM 564 N N . ARG A 1 75 ? 6.206 -1.491 8.279 1.00 88.44 75 ARG A N 1
ATOM 565 C CA . ARG A 1 75 ? 5.917 -0.394 9.209 1.00 88.44 75 ARG A CA 1
ATOM 566 C C . ARG A 1 75 ? 4.422 -0.297 9.512 1.00 88.44 75 ARG A C 1
ATOM 568 O O . ARG A 1 75 ? 4.065 -0.247 10.692 1.00 88.44 75 ARG A O 1
ATOM 575 N N . ALA A 1 76 ? 3.557 -0.366 8.501 1.00 87.88 76 ALA A N 1
ATOM 576 C CA . ALA A 1 76 ? 2.102 -0.363 8.658 1.00 87.88 76 ALA A CA 1
ATOM 577 C C . ALA A 1 76 ? 1.630 -1.518 9.559 1.00 87.88 76 ALA A C 1
ATOM 579 O O . ALA A 1 76 ? 0.923 -1.307 10.550 1.00 87.88 76 ALA A O 1
ATOM 580 N N . LYS A 1 77 ? 2.114 -2.740 9.304 1.00 87.12 77 LYS A N 1
ATOM 581 C CA . LYS A 1 77 ? 1.809 -3.940 10.099 1.00 87.12 77 LYS A CA 1
ATOM 582 C C . LYS A 1 77 ? 2.314 -3.831 11.536 1.00 87.12 77 LYS A C 1
ATOM 584 O O . LYS A 1 77 ? 1.626 -4.241 12.477 1.00 87.12 77 LYS A O 1
ATOM 589 N N . MET A 1 78 ? 3.500 -3.255 11.733 1.00 86.75 78 MET A N 1
ATOM 590 C CA . MET A 1 78 ? 4.049 -3.011 13.066 1.00 86.75 78 MET A CA 1
ATOM 591 C C . MET A 1 78 ? 3.183 -2.018 13.850 1.00 86.75 78 MET A C 1
ATOM 593 O O . MET A 1 78 ? 2.918 -2.248 15.033 1.00 86.75 78 MET A O 1
ATOM 597 N N . GLN A 1 79 ? 2.686 -0.961 13.204 1.00 83.12 79 GLN A N 1
ATOM 598 C CA . GLN A 1 79 ? 1.783 0.010 13.827 1.00 83.12 79 GLN A CA 1
ATOM 599 C C . GLN A 1 79 ? 0.403 -0.582 14.118 1.00 83.12 79 GLN A C 1
ATOM 601 O O . GLN A 1 79 ? -0.120 -0.389 15.218 1.00 83.12 79 GLN A O 1
ATOM 606 N N . LEU A 1 80 ? -0.149 -1.391 13.210 1.00 79.50 80 LEU A N 1
ATOM 607 C CA . LEU A 1 80 ? -1.404 -2.112 13.426 1.00 79.50 80 LEU A CA 1
ATOM 608 C C . LEU A 1 80 ? -1.299 -3.063 14.633 1.00 79.50 80 LEU A C 1
ATOM 610 O O . LEU A 1 80 ? -2.158 -3.060 15.518 1.00 79.50 80 LEU A O 1
ATOM 614 N N . SER A 1 81 ? -0.191 -3.805 14.730 1.00 76.25 81 SER A N 1
ATOM 615 C CA . SER A 1 81 ? 0.112 -4.685 15.866 1.00 76.25 81 SER A CA 1
ATOM 616 C C . SER A 1 81 ? 0.338 -3.905 17.167 1.00 76.25 81 SER A C 1
ATOM 618 O O . SER A 1 81 ? -0.150 -4.309 18.223 1.00 76.25 81 SER A O 1
ATOM 620 N N . ARG A 1 82 ? 1.007 -2.742 17.122 1.00 69.44 82 ARG A N 1
ATOM 621 C CA . ARG A 1 82 ? 1.154 -1.851 18.290 1.00 69.44 82 ARG A CA 1
ATOM 622 C C . ARG A 1 82 ? -0.188 -1.305 18.758 1.00 69.44 82 ARG A C 1
ATOM 624 O O . ARG A 1 82 ? -0.419 -1.283 19.963 1.00 69.44 82 ARG A O 1
ATOM 631 N N . LYS A 1 83 ? -1.071 -0.898 17.845 1.00 61.44 83 LYS A N 1
ATOM 632 C CA . LYS A 1 83 ? -2.416 -0.388 18.157 1.00 61.44 83 LYS A CA 1
ATOM 633 C C . LYS A 1 83 ? -3.300 -1.497 18.740 1.00 61.44 83 LYS A C 1
ATOM 635 O O . LYS A 1 83 ? -4.048 -1.237 19.676 1.00 61.44 83 LYS A O 1
ATOM 640 N N . TRP A 1 84 ? -3.132 -2.744 18.285 1.00 55.59 84 TRP A N 1
ATOM 641 C CA . TRP A 1 84 ? -3.781 -3.921 18.874 1.00 55.59 84 TRP A CA 1
ATOM 642 C C . TRP A 1 84 ? -3.244 -4.261 20.271 1.00 55.59 84 TRP A C 1
ATOM 644 O O . TRP A 1 84 ? -4.025 -4.447 21.196 1.00 55.59 84 TRP A O 1
ATOM 654 N N . LYS A 1 85 ? -1.920 -4.264 20.472 1.00 56.88 85 LYS A N 1
ATOM 655 C CA . LYS A 1 85 ? -1.303 -4.471 21.798 1.00 56.88 85 LYS A CA 1
ATOM 656 C C . LYS A 1 85 ? -1.617 -3.336 22.779 1.00 56.88 85 LYS A C 1
ATOM 658 O O . LYS A 1 85 ? -1.710 -3.574 23.978 1.00 56.88 85 LYS A O 1
ATOM 663 N N . LYS A 1 86 ? -1.793 -2.111 22.272 1.00 54.09 86 LYS A N 1
ATOM 664 C CA . LYS A 1 86 ? -2.242 -0.942 23.036 1.00 54.09 86 LYS A CA 1
ATOM 665 C C . LYS A 1 86 ? -3.745 -0.914 23.290 1.00 54.09 86 LYS A C 1
ATOM 667 O O . LYS A 1 86 ? -4.135 -0.051 24.059 1.00 54.09 86 LYS A O 1
ATOM 672 N N . LYS A 1 87 ? -4.570 -1.801 22.710 1.00 42.75 87 LYS A N 1
AT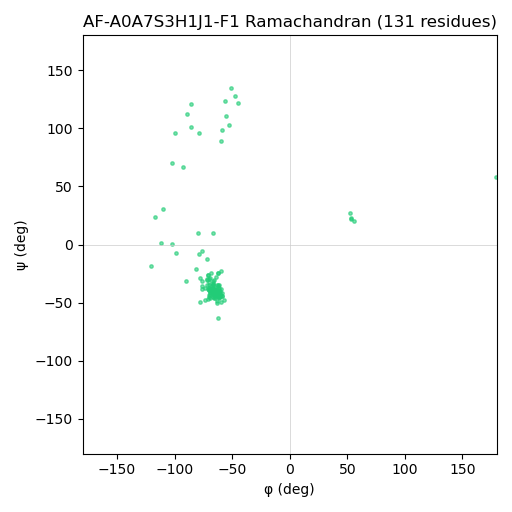OM 673 C CA . LYS A 1 87 ? -5.926 -2.062 23.217 1.00 42.75 87 LYS A CA 1
ATOM 674 C C . LYS A 1 87 ? -5.787 -2.988 24.423 1.00 42.75 87 LYS A C 1
ATOM 676 O O . LYS A 1 87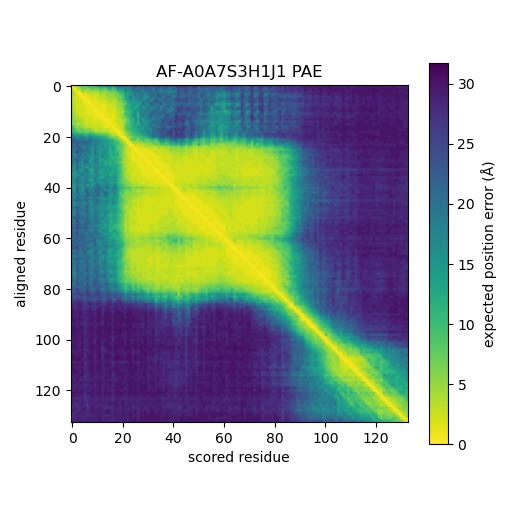 ? -5.688 -4.203 24.251 1.00 42.75 87 LYS A O 1
ATOM 681 N N . PRO A 1 88 ? -5.760 -2.461 25.652 1.00 42.50 88 PRO A N 1
ATOM 682 C CA . PRO A 1 88 ? -5.640 -3.298 26.817 1.00 42.50 88 PRO A CA 1
ATOM 683 C C . PRO A 1 88 ? -7.063 -3.654 27.228 1.00 42.50 88 PRO A C 1
ATOM 685 O O . PRO A 1 88 ? -7.770 -2.806 27.750 1.00 42.50 88 PRO A O 1
ATOM 688 N N . SER A 1 89 ? -7.480 -4.912 27.113 1.00 46.28 89 SER A N 1
ATOM 689 C CA . SER A 1 89 ? -8.380 -5.481 28.134 1.00 46.28 89 SER A CA 1
ATOM 690 C C . SER A 1 89 ? -9.714 -4.757 28.444 1.00 46.28 89 SER A C 1
ATOM 692 O O . SER A 1 89 ? -10.292 -5.001 29.503 1.00 46.28 89 SER A O 1
ATOM 694 N N . GLU A 1 90 ? -10.248 -3.907 27.567 1.00 47.44 90 GLU A N 1
ATOM 695 C CA . GLU A 1 90 ? -11.475 -3.154 27.840 1.00 47.44 90 GLU A CA 1
ATOM 696 C C . GLU A 1 90 ? -12.667 -3.775 27.120 1.00 47.44 90 GLU A C 1
ATOM 698 O O . GLU A 1 90 ? -13.176 -3.242 26.146 1.00 47.44 90 GLU A O 1
ATOM 703 N N . SER A 1 91 ? -13.063 -4.950 27.616 1.00 47.03 91 SER A N 1
ATOM 704 C CA . SER A 1 91 ? -14.465 -5.381 27.723 1.00 47.03 91 SER A CA 1
ATOM 705 C C . SER A 1 91 ? -14.556 -6.795 28.312 1.00 47.03 91 SER A C 1
ATOM 707 O O . SER A 1 91 ? -15.140 -7.702 27.726 1.00 47.03 91 SER A O 1
ATOM 709 N N . LYS A 1 92 ? -14.026 -7.006 29.521 1.00 49.97 92 LYS A N 1
ATOM 710 C CA . LYS A 1 92 ? -14.870 -7.726 30.483 1.00 49.97 92 LYS A CA 1
ATOM 711 C C . LYS A 1 92 ? -15.718 -6.638 31.129 1.00 49.97 92 LYS A C 1
ATOM 713 O O . LYS A 1 92 ? -15.113 -5.701 31.657 1.00 49.97 92 LYS A O 1
ATOM 718 N N . PRO A 1 93 ? -17.062 -6.684 31.060 1.00 47.19 93 PRO A N 1
ATOM 719 C CA . PRO A 1 93 ? -17.864 -5.765 31.846 1.00 47.19 93 PRO A CA 1
ATOM 720 C C . PRO A 1 93 ? -17.426 -5.954 33.296 1.00 47.19 93 PRO A C 1
ATOM 722 O O . PRO A 1 93 ? -17.610 -7.021 33.883 1.00 47.19 93 PRO A O 1
ATOM 725 N N . LYS A 1 94 ? -16.756 -4.942 33.855 1.00 51.53 94 LYS A N 1
ATOM 726 C CA . LYS A 1 94 ? -16.576 -4.867 35.301 1.00 51.53 94 LYS A CA 1
ATOM 727 C C . LYS A 1 94 ? -18.006 -4.902 35.841 1.00 51.53 94 LYS A C 1
ATOM 729 O O . LYS A 1 94 ? -18.800 -4.078 35.375 1.00 51.53 94 LYS A O 1
ATOM 734 N N . PRO A 1 95 ? -18.375 -5.847 36.728 1.00 57.03 95 PRO A N 1
ATOM 735 C CA . PRO A 1 95 ? -19.697 -5.798 37.327 1.00 57.03 95 PRO A CA 1
ATOM 736 C C . PRO A 1 95 ? -19.865 -4.383 37.883 1.00 57.03 95 PRO A C 1
ATOM 738 O O . PRO A 1 95 ? -18.891 -3.853 38.444 1.00 57.03 95 PRO A O 1
ATOM 741 N N . PRO A 1 96 ? -21.020 -3.731 37.649 1.00 54.50 96 PRO A N 1
ATOM 742 C CA . PRO A 1 96 ? -21.246 -2.387 38.152 1.00 54.50 96 PRO A CA 1
ATOM 743 C C . PRO A 1 96 ? -20.834 -2.405 39.614 1.00 54.50 96 PRO A C 1
ATOM 745 O O . PRO A 1 96 ? -21.227 -3.321 40.343 1.00 54.50 96 PRO A O 1
ATOM 748 N N . LYS A 1 97 ? -19.964 -1.467 40.018 1.00 57.50 97 LYS A N 1
ATOM 749 C CA . LYS A 1 97 ? -19.644 -1.283 41.431 1.00 57.50 97 LYS A CA 1
ATOM 750 C C . LYS A 1 97 ? -20.993 -1.126 42.105 1.00 57.50 97 LYS A C 1
ATOM 752 O O . LYS A 1 97 ? -21.633 -0.090 41.942 1.00 57.50 97 LYS A O 1
ATOM 757 N N . ALA A 1 98 ? -21.443 -2.189 42.764 1.00 51.34 98 ALA A N 1
ATOM 758 C CA . ALA A 1 98 ? -22.626 -2.175 43.581 1.00 51.34 98 ALA A CA 1
ATOM 759 C C . ALA A 1 98 ? -22.321 -1.112 44.624 1.00 51.34 98 ALA A C 1
ATOM 761 O O . ALA A 1 98 ? -21.542 -1.331 45.554 1.00 51.34 98 ALA A O 1
ATOM 762 N N . ARG A 1 99 ? -22.846 0.089 44.377 1.00 41.34 99 ARG A N 1
ATOM 763 C CA . ARG A 1 99 ? -22.981 1.126 45.378 1.00 41.34 99 ARG A CA 1
ATOM 764 C C . ARG A 1 99 ? -23.537 0.405 46.590 1.00 41.34 99 ARG A C 1
ATOM 766 O O . ARG A 1 99 ? -24.513 -0.334 46.475 1.00 41.34 99 ARG A O 1
ATOM 773 N N . ALA A 1 100 ? -22.795 0.496 47.681 1.00 52.41 100 ALA A N 1
ATO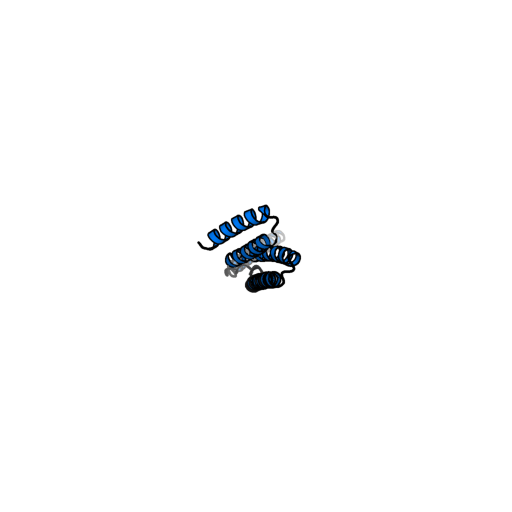M 774 C CA . ALA A 1 100 ? -23.044 -0.248 48.892 1.00 52.41 100 ALA A CA 1
ATOM 775 C C . ALA A 1 100 ? -24.443 0.089 49.429 1.00 52.41 100 ALA A C 1
ATOM 777 O O . ALA A 1 100 ? -24.604 0.991 50.233 1.00 52.41 100 ALA A O 1
ATOM 778 N N . GLU A 1 101 ? -25.450 -0.659 48.988 1.00 47.78 101 GLU A N 1
ATOM 779 C CA . GLU A 1 101 ? -26.777 -0.725 49.603 1.00 47.78 101 GLU A CA 1
ATOM 780 C C . GLU A 1 101 ? -26.969 -2.096 50.260 1.00 47.78 101 GLU A C 1
ATOM 782 O O . GLU A 1 101 ? -28.075 -2.614 50.396 1.00 47.78 101 GLU A O 1
ATOM 787 N N . ARG A 1 102 ? -25.860 -2.687 50.727 1.00 51.09 102 ARG A N 1
ATOM 788 C CA . ARG A 1 102 ? -25.823 -3.934 51.508 1.00 51.09 102 ARG A CA 1
ATOM 789 C C . ARG A 1 102 ? -26.467 -3.821 52.903 1.00 51.09 102 ARG A C 1
ATOM 791 O O . ARG A 1 102 ? -26.332 -4.748 53.689 1.00 51.09 102 ARG A O 1
ATOM 798 N N . GLY A 1 103 ? -27.168 -2.727 53.209 1.00 51.88 103 GLY A N 1
ATOM 799 C CA . GLY A 1 103 ? -27.854 -2.522 54.490 1.00 51.88 103 GLY A CA 1
ATOM 800 C C . GLY A 1 103 ? -29.368 -2.302 54.410 1.00 51.88 103 GLY A C 1
ATOM 801 O O . GLY A 1 103 ? -30.041 -2.474 55.418 1.00 51.88 103 GLY A O 1
ATOM 802 N N . MET A 1 104 ? -29.935 -1.942 53.250 1.00 54.41 104 MET A N 1
ATOM 803 C CA . MET A 1 104 ? -31.374 -1.619 53.172 1.00 54.41 104 MET A CA 1
ATOM 804 C C . MET A 1 104 ? -32.251 -2.835 52.858 1.00 54.41 104 MET A C 1
ATOM 806 O O . MET A 1 104 ? -33.365 -2.931 53.365 1.00 54.41 104 MET A O 1
ATOM 810 N N . TRP A 1 105 ? -31.746 -3.810 52.099 1.00 49.72 105 TRP A N 1
ATOM 811 C CA . TRP A 1 105 ? -32.533 -4.989 51.718 1.00 49.72 105 TRP A CA 1
ATOM 812 C C . TRP A 1 105 ? -32.651 -6.037 52.832 1.00 49.72 105 TRP 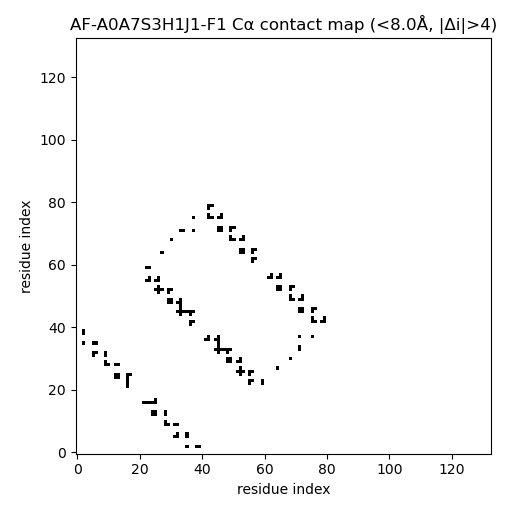A C 1
ATOM 814 O O . TRP A 1 105 ? -33.663 -6.728 52.906 1.00 49.72 105 TRP A O 1
ATOM 824 N N . THR A 1 106 ? -31.670 -6.136 53.736 1.00 59.00 106 THR A N 1
ATOM 825 C CA . THR A 1 106 ? -31.741 -7.074 54.871 1.00 59.00 106 THR A CA 1
ATOM 826 C C . THR A 1 106 ? -32.785 -6.637 55.891 1.00 59.00 106 THR A C 1
ATOM 828 O O . THR A 1 106 ? -33.543 -7.472 56.367 1.00 59.00 106 THR A O 1
ATOM 831 N N . SER A 1 107 ? -32.908 -5.332 56.153 1.00 59.19 107 SER A N 1
ATOM 832 C CA . SER A 1 107 ? -33.904 -4.802 57.092 1.00 59.19 107 SER A CA 1
ATOM 833 C C . SER A 1 107 ? -35.341 -4.984 56.590 1.00 59.19 107 SER A C 1
ATOM 835 O O . SER A 1 107 ? -36.228 -5.358 57.358 1.00 59.19 107 SER A O 1
ATOM 837 N N . VAL A 1 108 ? -35.582 -4.804 55.284 1.00 60.28 108 VAL A N 1
ATOM 838 C CA . VAL A 1 108 ? -36.914 -5.022 54.693 1.00 60.28 108 VAL A CA 1
ATOM 839 C C . VAL A 1 108 ? -37.283 -6.508 54.684 1.00 60.28 108 VAL A C 1
ATOM 841 O O . VAL A 1 108 ? -38.407 -6.856 55.040 1.00 60.28 108 VAL A O 1
ATOM 844 N N . VAL A 1 109 ? -36.344 -7.398 54.344 1.00 60.69 109 VAL A N 1
ATOM 845 C CA . VAL A 1 109 ? -36.590 -8.851 54.352 1.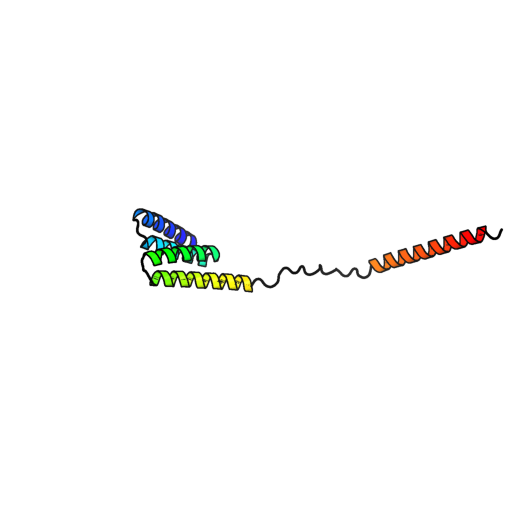00 60.69 109 VAL A CA 1
ATOM 846 C C . VAL A 1 109 ? -36.782 -9.383 55.776 1.00 60.69 109 VAL A C 1
ATOM 848 O O . VAL A 1 109 ? -37.681 -10.189 56.005 1.00 60.69 109 VAL A O 1
ATOM 851 N N . GLU A 1 110 ? -36.007 -8.905 56.751 1.00 59.09 110 GLU A N 1
ATOM 852 C CA . GLU A 1 110 ? -36.145 -9.312 58.154 1.00 59.09 110 GLU A CA 1
ATOM 853 C C . GLU A 1 110 ? -37.441 -8.772 58.784 1.00 59.09 110 GLU A C 1
ATOM 855 O O . GLU A 1 110 ? -38.138 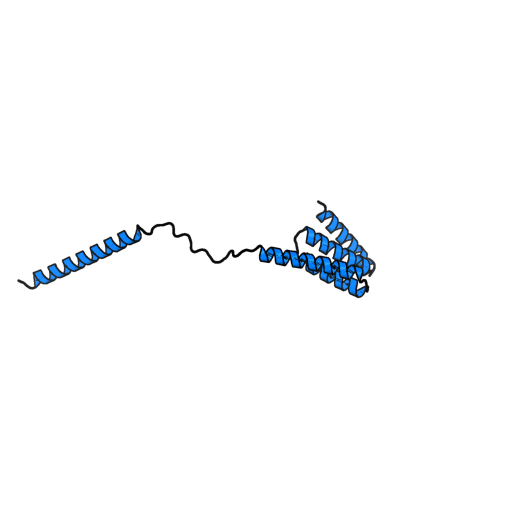-9.503 59.490 1.00 59.09 110 GLU A O 1
ATOM 860 N N . SER A 1 111 ? -37.843 -7.542 58.439 1.00 60.47 111 SER A N 1
ATOM 861 C CA . SER A 1 111 ? -39.131 -6.968 58.858 1.00 60.47 111 SER A CA 1
ATOM 862 C C . SER A 1 111 ? -40.324 -7.717 58.254 1.00 60.47 111 SER A C 1
ATOM 864 O O . SER A 1 111 ? -41.317 -7.957 58.943 1.00 60.47 111 SER A O 1
ATOM 866 N N . LEU A 1 112 ? -40.224 -8.149 56.992 1.00 57.88 112 LEU A N 1
ATOM 867 C CA . LEU A 1 112 ? -41.274 -8.925 56.331 1.00 57.88 112 LEU A CA 1
ATOM 868 C C . LEU A 1 112 ? -41.377 -10.351 56.896 1.00 57.88 112 LEU A C 1
ATOM 870 O O . LEU A 1 112 ? -42.481 -10.860 57.096 1.00 57.88 112 LEU A O 1
ATOM 874 N N . ASN A 1 113 ? -40.244 -10.983 57.212 1.00 60.88 113 ASN A N 1
ATOM 875 C CA . ASN A 1 113 ? -40.231 -12.325 57.792 1.00 60.88 113 ASN A CA 1
ATOM 876 C C . ASN A 1 113 ? -40.761 -12.328 59.239 1.00 60.88 113 ASN A C 1
ATOM 878 O O . ASN A 1 113 ? -41.487 -13.240 59.634 1.00 60.88 113 ASN A O 1
ATOM 882 N N . LYS A 1 114 ? -40.486 -11.267 60.011 1.00 60.12 114 LYS A N 1
ATOM 883 C CA . LYS A 1 114 ? -41.053 -11.082 61.355 1.00 60.12 114 LYS A CA 1
ATOM 884 C C . LYS A 1 114 ? -42.570 -10.868 61.315 1.00 60.12 114 LYS A C 1
ATOM 886 O O . LYS A 1 114 ? -43.295 -11.557 62.025 1.00 60.12 114 LYS A O 1
ATOM 891 N N . ALA A 1 115 ? -43.066 -10.032 60.399 1.00 58.12 115 ALA A N 1
ATOM 892 C CA . ALA A 1 115 ? -44.506 -9.846 60.204 1.00 58.12 115 ALA A CA 1
ATOM 893 C C . ALA A 1 115 ? -45.227 -11.140 59.767 1.00 58.12 115 ALA A C 1
ATOM 895 O O . ALA A 1 115 ? -46.358 -11.394 60.184 1.00 58.12 115 ALA A O 1
ATOM 896 N N . SER A 1 116 ? -44.571 -11.989 58.966 1.00 56.19 116 SER A N 1
ATOM 897 C CA . SER A 1 116 ? -45.113 -13.296 58.569 1.00 56.19 116 SER A CA 1
ATOM 898 C C . SER A 1 116 ? -45.172 -14.289 59.739 1.00 56.19 116 SER A C 1
ATOM 900 O O . SER A 1 116 ? -46.169 -15.001 59.900 1.00 56.19 116 SER A O 1
ATOM 902 N N . ALA A 1 117 ? -44.160 -14.291 60.614 1.00 57.38 117 ALA A N 1
ATOM 903 C CA . ALA A 1 117 ? -44.148 -15.115 61.822 1.00 57.38 117 ALA A CA 1
ATOM 904 C C . ALA A 1 117 ? -45.247 -14.700 62.823 1.00 57.38 117 ALA A C 1
ATOM 906 O O . ALA A 1 117 ? -45.951 -15.563 63.357 1.00 57.38 117 ALA A O 1
ATOM 907 N N . ASP A 1 118 ? -45.464 -13.395 63.015 1.00 54.31 118 ASP A N 1
ATOM 908 C CA . ASP A 1 118 ? -46.526 -12.864 63.880 1.00 54.31 118 ASP A CA 1
ATOM 909 C C . ASP A 1 118 ? -47.939 -13.126 63.318 1.00 54.31 118 ASP A C 1
ATOM 911 O O . ASP A 1 118 ? -48.872 -13.450 64.067 1.00 54.31 118 ASP A O 1
ATOM 915 N N . ALA A 1 119 ? -48.109 -13.083 61.991 1.00 54.62 119 ALA A N 1
ATOM 916 C CA . ALA A 1 119 ? -49.363 -13.456 61.333 1.00 54.62 119 ALA A CA 1
ATOM 917 C C . ALA A 1 119 ? -49.683 -14.957 61.492 1.00 54.62 119 ALA A C 1
ATOM 919 O O . ALA A 1 119 ? -50.831 -15.328 61.760 1.00 54.62 119 ALA A O 1
ATOM 920 N N . HIS A 1 120 ? -48.675 -15.832 61.406 1.00 50.78 120 HIS A N 1
ATOM 921 C CA . HIS A 1 120 ? -48.852 -17.272 61.622 1.00 50.78 120 HIS A CA 1
ATOM 922 C C . HIS A 1 120 ? -49.106 -17.637 63.096 1.00 50.78 120 HIS A C 1
ATOM 924 O O . HIS A 1 120 ? -49.908 -18.537 63.371 1.00 50.78 120 HIS A O 1
ATOM 930 N N . ALA A 1 121 ? -48.498 -16.922 64.047 1.00 54.56 121 ALA A N 1
ATOM 931 C CA . ALA A 1 121 ? -48.749 -17.105 65.479 1.00 54.56 121 ALA A CA 1
ATOM 932 C C . ALA A 1 121 ? -50.165 -16.652 65.884 1.00 54.56 121 ALA A C 1
ATOM 934 O O . ALA A 1 121 ? -50.843 -17.330 66.663 1.00 54.56 121 ALA A O 1
ATOM 935 N N . SER A 1 122 ? -50.653 -15.557 65.295 1.00 52.34 122 SER A N 1
ATOM 936 C CA . SER A 1 122 ? -52.002 -15.026 65.542 1.00 52.34 122 SER A CA 1
ATOM 937 C C . SER A 1 122 ? -53.106 -15.912 64.949 1.00 52.34 122 SER A C 1
ATOM 939 O O . SER A 1 122 ? -54.188 -16.038 65.526 1.00 52.34 122 SER A O 1
ATOM 941 N N . SER A 1 123 ? -52.828 -16.578 63.824 1.00 52.75 123 SER A N 1
ATOM 942 C CA . SER A 1 123 ? -53.773 -17.486 63.161 1.00 52.75 123 SER A CA 1
ATOM 943 C C . SER A 1 123 ? -53.895 -18.848 63.865 1.00 52.75 123 SER A C 1
ATOM 945 O O . SER A 1 123 ? -54.982 -19.425 63.914 1.00 52.75 123 SER A O 1
ATOM 947 N N . ARG A 1 124 ? -52.818 -19.343 64.500 1.00 53.31 124 ARG A N 1
ATOM 948 C CA . ARG A 1 124 ? -52.875 -20.557 65.340 1.00 53.31 124 ARG A CA 1
ATOM 949 C C . ARG A 1 124 ? -53.643 -20.332 66.644 1.00 53.31 124 ARG A C 1
ATOM 951 O O . ARG A 1 124 ? -54.543 -21.110 66.940 1.00 53.31 124 ARG A O 1
ATOM 958 N N . ARG A 1 125 ? -53.397 -19.221 67.348 1.00 53.84 125 ARG A N 1
ATOM 959 C CA . ARG A 1 125 ? -54.107 -18.904 68.606 1.00 53.84 125 ARG A CA 1
ATOM 960 C C . ARG A 1 125 ? -55.614 -18.710 68.419 1.00 53.84 125 ARG A C 1
ATOM 962 O O . ARG A 1 125 ? -56.392 -19.102 69.281 1.00 53.84 125 ARG A O 1
ATOM 969 N N . ARG A 1 126 ? -56.045 -18.152 67.280 1.00 52.72 126 ARG A N 1
ATOM 970 C CA . ARG A 1 126 ? -57.477 -18.024 66.949 1.00 52.72 126 ARG A CA 1
ATOM 971 C C . ARG A 1 126 ? -58.151 -19.360 66.636 1.00 52.72 126 ARG A C 1
ATOM 973 O O . ARG A 1 126 ? -59.343 -19.488 66.885 1.00 52.72 126 ARG A O 1
ATOM 980 N N . ARG A 1 127 ? -57.418 -20.345 66.105 1.00 52.00 127 ARG A N 1
ATOM 981 C CA . ARG A 1 127 ? -57.962 -21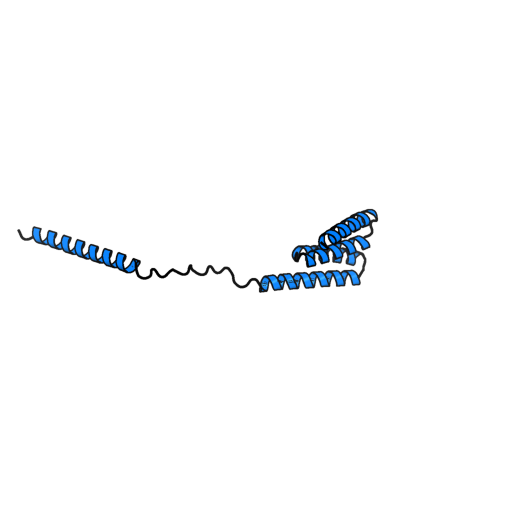.691 65.870 1.00 52.00 127 ARG A CA 1
ATOM 982 C C . ARG A 1 127 ? -58.061 -22.498 67.161 1.00 52.00 127 ARG A C 1
ATOM 984 O O . ARG A 1 127 ? -59.040 -23.203 67.330 1.00 52.00 127 ARG A O 1
ATOM 991 N N . GLU A 1 128 ? -57.121 -22.346 68.088 1.00 51.69 128 GLU A N 1
ATOM 992 C CA . GLU A 1 128 ? -57.175 -23.057 69.374 1.00 51.69 128 GLU A CA 1
ATOM 993 C C . GLU A 1 128 ? -58.265 -22.509 70.311 1.00 51.69 128 GLU A C 1
ATOM 995 O O . GLU A 1 128 ? -58.891 -23.285 71.023 1.00 51.69 128 GLU A O 1
ATOM 1000 N N . ALA A 1 129 ? -58.589 -21.212 70.237 1.00 55.25 129 ALA A N 1
ATOM 1001 C CA . ALA A 1 129 ? -59.665 -20.605 71.032 1.00 55.25 129 ALA A CA 1
ATOM 1002 C C . ALA A 1 129 ? -61.097 -21.004 70.603 1.00 55.25 129 ALA A C 1
ATOM 1004 O O . ALA A 1 129 ? -62.043 -20.725 71.331 1.00 55.25 129 ALA A O 1
ATOM 1005 N N . LEU A 1 130 ? -61.269 -21.634 69.434 1.00 53.91 130 LEU A N 1
ATOM 1006 C CA . LEU A 1 130 ? -62.569 -22.110 68.929 1.00 53.91 130 LEU A CA 1
ATOM 1007 C C . LEU A 1 130 ? -62.799 -23.612 69.168 1.00 53.91 130 LEU A C 1
ATOM 1009 O O . LEU A 1 130 ? -63.890 -24.105 68.904 1.00 53.91 130 LEU A O 1
ATOM 1013 N N . LEU A 1 131 ? -61.783 -24.341 69.641 1.00 55.19 131 LEU A N 1
ATOM 1014 C CA . LEU A 1 131 ? -61.861 -25.775 69.952 1.00 55.19 131 LEU A CA 1
ATOM 1015 C C . LEU A 1 131 ? -62.000 -26.059 71.461 1.00 55.19 131 LEU A C 1
ATOM 1017 O O . LEU A 1 131 ? -62.068 -27.222 71.849 1.00 55.19 131 LEU A O 1
ATOM 1021 N N . THR A 1 132 ? -62.045 -25.023 72.309 1.00 57.81 132 THR A N 1
ATOM 1022 C CA . THR A 1 132 ? -62.141 -25.134 73.780 1.00 57.81 132 THR A CA 1
ATOM 1023 C C . THR A 1 132 ? -63.425 -24.541 74.380 1.00 57.81 132 THR A C 1
ATOM 1025 O O . THR A 1 132 ? -63.435 -24.173 75.553 1.00 57.81 132 THR A O 1
ATOM 1028 N N . THR A 1 133 ? -64.495 -24.436 73.597 1.00 51.91 133 THR A N 1
ATOM 1029 C CA . THR A 1 133 ? -65.876 -24.188 74.069 1.00 51.91 133 THR A CA 1
ATOM 1030 C C . THR A 1 133 ? -66.738 -25.376 73.713 1.00 51.91 133 THR A C 1
ATOM 1032 O O . THR A 1 133 ? -67.552 -25.774 74.570 1.00 51.91 133 THR A O 1
#

Radius of gyration: 37.24 Å; Cα contacts (8 Å, |Δi|>4): 99; chains: 1; bounding box: 80×47×95 Å

Sequence (133 aa):
DDGDAALQAAKESRELAEKFDDIGPEAAAQLAMADAHMQRESWKDAQESAEDAKALYADLEDSIGQEDAEDIMRRAKMQLSRKWKKKPSESKPKPPKARAERGMWTSVVESLNKASADAHASSRRRREALLTT

Mean predicted aligned error: 18.41 Å

Secondary structure (DSSP, 8-state):
-HHHHHHHHHHHHHHHHHHHT-HHHHHHHHHHHHHHHHHTT-HHHHHHHHHHHHHHHHHTT-HHHHHHHHHHHHHHHHHHHHHHHTS-STTS-PPP---S-TTHHHHHHHHHHHHHHHHHHHHHHHHHTTS--

Solvent-accessible surface area (backbone atoms only — not comparable to full-atom values): 7235 Å² total; per-residue (Å²): 120,66,68,60,54,53,52,51,54,31,49,55,40,36,60,50,18,71,73,64,79,38,59,64,52,36,20,52,24,29,40,52,48,14,51,52,24,50,76,68,70,35,36,65,62,14,31,52,31,12,52,53,15,26,52,39,17,57,75,68,70,36,66,65,54,30,51,55,22,48,50,52,31,52,51,25,52,50,50,53,51,48,56,53,68,67,56,67,85,87,76,68,81,70,73,74,80,73,71,87,59,87,66,60,60,58,54,54,53,51,52,51,52,51,54,51,53,52,53,54,54,54,55,50,55,59,54,56,67,70,76,76,121

Foldseek 3Di:
DVLVVLVVVLVVLCVVCVVVVNLVSPLVSLLSVLVSCVVVLVLVSSLVSLVVSLVSCVVVVNPVSNVSSVVSNVVSVVSVVVVVVVPPDPDPPPPPPPPPPVPPVVVVVVVVVVVVVVVVVVVVVVVVVVVPD

Organism: NCBI:txid89044

Ne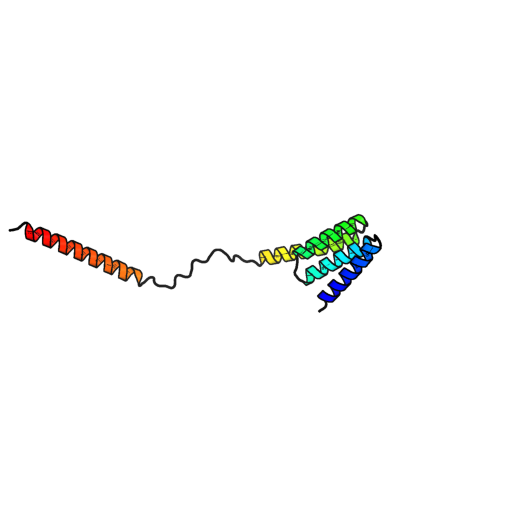arest PDB structures (foldseek):
  2n8i-assembly1_A  TM=8.438E-01  e=2.822E-02  synthetic construct
  3sf4-assembly1_A  TM=8.401E-01  e=1.097E-01  Homo sapiens
  6hc2-assembly1_C  TM=8.638E-01  e=1.300E-01  Homo sapiens
  3ro2-assembly1_A  TM=9.317E-01  e=2.870E-01  Mus musculus
  8j07-assembly1_d3  TM=8.243E-01  e=1.725E-01  Homo sapiens